Protein AF-D8F1S3-F1 (afdb_monomer_lite)

Foldseek 3Di:
DVPQPDDDPLSNLLLVLLCVPQPVCSVVLVVLLVVLCVPADPVLLSVLSNVCVVVVNNPSVVSSVSSVVVVVVVVPPPD

pLDDT: mean 85.81, std 13.62, range [48.94, 96.69]

Secondary structure (DSSP, 8-state):
-TTSSSS-HHHHHHHHHHHHT-TTTHHHHHHHHHHHHHHS-HHHHHHHHHHHHHTT---HHHHHHHHHHHHHHHHH---

Structure (mmCIF, N/CA/C/O backbone):
data_AF-D8F1S3-F1
#
_entry.id   AF-D8F1S3-F1
#
loop_
_atom_site.group_PDB
_atom_site.id
_atom_site.type_symbol
_atom_site.label_atom_id
_atom_site.label_alt_id
_atom_site.label_comp_id
_atom_site.label_asym_id
_atom_site.label_entity_id
_atom_site.label_seq_id
_atom_site.pdbx_PDB_ins_code
_atom_site.Cartn_x
_atom_site.Cartn_y
_atom_site.Cartn_z
_atom_site.occupancy
_atom_site.B_iso_or_equiv
_atom_site.auth_seq_id
_atom_site.auth_comp_id
_atom_site.auth_asym_id
_atom_site.auth_atom_id
_atom_site.pdbx_PDB_model_num
ATOM 1 N N . GLU A 1 1 ? 17.285 0.614 -2.253 1.00 48.94 1 GLU A N 1
ATOM 2 C CA . GLU A 1 1 ? 16.283 -0.480 -2.179 1.00 48.94 1 GLU A CA 1
ATOM 3 C C . GLU A 1 1 ? 16.362 -1.323 -0.900 1.00 48.94 1 GLU A C 1
ATOM 5 O O . GLU A 1 1 ? 15.417 -2.044 -0.626 1.00 48.94 1 GLU A O 1
ATOM 10 N N . GLN A 1 2 ? 17.422 -1.198 -0.093 1.00 51.81 2 GLN A N 1
ATOM 11 C CA . GLN A 1 2 ? 17.685 -2.024 1.098 1.00 51.81 2 GLN A CA 1
ATOM 12 C C . GLN A 1 2 ? 16.761 -1.790 2.313 1.00 51.81 2 GLN A C 1
ATOM 14 O O . GLN A 1 2 ? 16.889 -2.496 3.298 1.00 51.81 2 GLN A O 1
ATOM 19 N N . LEU A 1 3 ? 15.844 -0.815 2.268 1.00 59.03 3 LEU A N 1
ATOM 20 C CA . LEU A 1 3 ? 15.004 -0.441 3.420 1.00 59.03 3 LEU A CA 1
ATOM 21 C C . LEU A 1 3 ? 13.642 -1.152 3.470 1.00 59.03 3 LEU A C 1
ATOM 23 O O . LEU A 1 3 ? 12.925 -0.997 4.450 1.00 59.03 3 LEU A O 1
ATOM 27 N N . LEU A 1 4 ? 13.267 -1.888 2.420 1.00 57.59 4 LEU A N 1
ATOM 28 C CA . LEU A 1 4 ? 11.957 -2.548 2.334 1.00 57.59 4 LEU A CA 1
ATOM 29 C C . LEU A 1 4 ? 12.009 -4.060 2.565 1.00 57.59 4 LEU A C 1
ATOM 31 O O . LEU A 1 4 ? 10.952 -4.646 2.756 1.00 57.59 4 LEU A O 1
ATOM 35 N N . VAL A 1 5 ? 13.193 -4.680 2.495 1.00 59.00 5 VAL A N 1
ATOM 36 C CA . VAL A 1 5 ? 13.334 -6.142 2.482 1.00 59.00 5 VAL A CA 1
ATOM 37 C C . VAL A 1 5 ? 13.981 -6.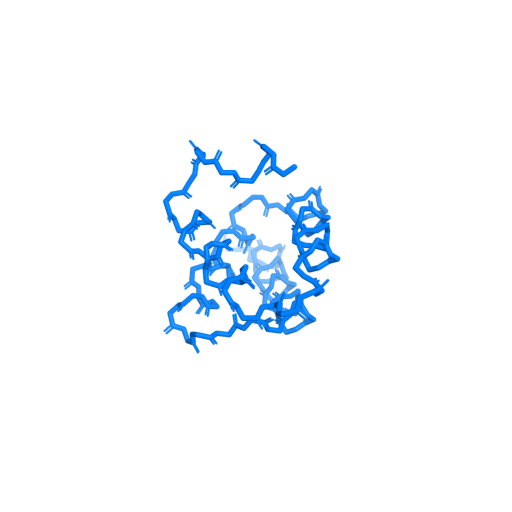631 3.776 1.00 59.00 5 VAL A C 1
ATOM 39 O O . VAL A 1 5 ? 15.030 -6.104 4.142 1.00 59.00 5 VAL A O 1
ATOM 42 N N . GLY A 1 6 ? 13.389 -7.636 4.430 1.00 59.00 6 GLY A N 1
ATOM 43 C CA . GLY A 1 6 ? 13.972 -8.342 5.583 1.00 59.00 6 GLY A CA 1
ATOM 44 C C . GLY A 1 6 ? 13.323 -8.079 6.949 1.00 59.00 6 GLY A C 1
ATOM 45 O O . GLY A 1 6 ? 13.766 -8.665 7.933 1.00 59.00 6 GLY A O 1
ATOM 46 N N . ASN A 1 7 ? 12.276 -7.247 7.020 1.00 66.19 7 ASN A N 1
ATOM 47 C CA . ASN A 1 7 ? 11.551 -6.960 8.271 1.00 66.19 7 ASN A CA 1
ATOM 48 C C . ASN A 1 7 ? 10.178 -7.652 8.370 1.00 66.19 7 ASN A C 1
ATOM 50 O O . ASN A 1 7 ? 9.696 -7.861 9.479 1.00 66.19 7 ASN A O 1
ATOM 54 N N . ASP A 1 8 ? 9.533 -7.986 7.246 1.00 81.38 8 ASP A N 1
ATOM 55 C CA . ASP A 1 8 ? 8.211 -8.628 7.220 1.00 81.38 8 ASP A CA 1
A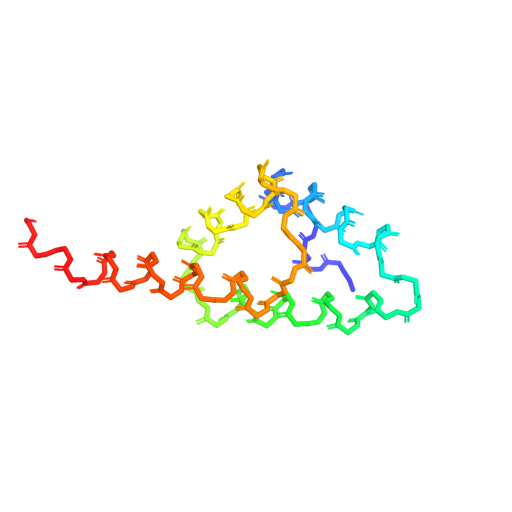TOM 56 C C . ASP A 1 8 ? 8.045 -9.458 5.933 1.00 81.38 8 ASP A C 1
ATOM 58 O O . ASP A 1 8 ? 8.160 -8.939 4.820 1.00 81.38 8 ASP A O 1
ATOM 62 N N . ALA A 1 9 ? 7.747 -10.754 6.078 1.00 89.25 9 ALA A N 1
ATOM 63 C CA . ALA A 1 9 ? 7.674 -11.693 4.955 1.00 89.25 9 ALA A CA 1
ATOM 64 C C . ALA A 1 9 ? 6.584 -11.342 3.921 1.00 89.25 9 ALA A C 1
ATOM 66 O O . ALA A 1 9 ? 6.719 -11.658 2.736 1.00 89.25 9 ALA A O 1
ATOM 67 N N . VAL A 1 10 ? 5.501 -10.680 4.344 1.00 90.94 10 VAL A N 1
ATOM 68 C CA . VAL A 1 10 ? 4.424 -10.241 3.447 1.00 90.94 10 VAL A CA 1
ATOM 69 C C . VAL A 1 10 ? 4.896 -9.059 2.608 1.00 90.94 10 VAL A C 1
ATOM 71 O O . VAL A 1 10 ? 4.656 -9.026 1.397 1.00 90.94 10 VAL A O 1
ATOM 74 N N . LEU A 1 11 ? 5.591 -8.107 3.232 1.00 91.69 11 LEU A N 1
ATOM 75 C CA . LEU A 1 11 ? 6.167 -6.963 2.532 1.00 91.69 11 LEU A CA 1
ATOM 76 C C . LEU A 1 11 ? 7.225 -7.410 1.517 1.00 91.69 11 LEU A C 1
ATOM 78 O O . LEU A 1 11 ? 7.200 -6.952 0.372 1.00 91.69 11 LEU A O 1
ATOM 82 N N . ASP A 1 12 ? 8.080 -8.360 1.892 1.00 92.38 12 ASP A N 1
ATOM 83 C CA . ASP A 1 12 ? 9.109 -8.926 1.016 1.00 92.38 12 ASP A CA 1
ATOM 84 C C . ASP A 1 12 ? 8.492 -9.571 -0.236 1.00 92.38 12 ASP A C 1
ATOM 86 O O . ASP A 1 12 ? 8.894 -9.278 -1.370 1.00 92.38 12 ASP A O 1
ATOM 90 N N . ALA A 1 13 ? 7.458 -10.399 -0.050 1.00 93.38 13 ALA A N 1
ATOM 91 C CA . ALA A 1 13 ? 6.731 -11.032 -1.148 1.00 93.38 13 ALA A CA 1
ATOM 92 C C . ALA A 1 13 ? 6.042 -10.000 -2.057 1.00 93.38 13 ALA A C 1
ATOM 94 O O . ALA A 1 13 ? 6.084 -10.114 -3.287 1.00 93.38 13 ALA A O 1
ATOM 95 N N . TYR A 1 14 ? 5.450 -8.957 -1.469 1.00 94.44 14 TYR A N 1
ATOM 96 C CA . TYR A 1 14 ? 4.822 -7.878 -2.225 1.00 94.44 14 TYR A CA 1
ATOM 97 C C . TYR A 1 14 ? 5.840 -7.093 -3.063 1.00 94.44 14 TYR A C 1
ATOM 99 O O . TYR A 1 14 ? 5.607 -6.847 -4.248 1.00 94.44 14 TYR A O 1
ATOM 107 N N . VAL A 1 15 ? 6.999 -6.755 -2.489 1.00 92.75 15 VAL A N 1
ATOM 108 C CA . VAL A 1 15 ? 8.103 -6.074 -3.184 1.00 92.75 15 VAL A CA 1
ATOM 109 C C . VAL A 1 15 ? 8.623 -6.915 -4.348 1.00 92.75 15 VAL A C 1
ATOM 111 O O . VAL A 1 15 ? 8.834 -6.378 -5.440 1.00 92.75 15 VAL A O 1
ATOM 114 N N . ALA A 1 16 ? 8.800 -8.224 -4.153 1.00 92.25 16 ALA A N 1
ATOM 115 C CA . ALA A 1 16 ? 9.259 -9.127 -5.203 1.00 92.25 16 ALA A CA 1
ATOM 116 C C . ALA A 1 16 ? 8.293 -9.147 -6.401 1.00 92.25 16 ALA A C 1
ATOM 118 O O . ALA A 1 16 ? 8.715 -9.004 -7.551 1.00 92.25 16 ALA A O 1
ATOM 119 N N . GLU A 1 17 ? 6.988 -9.258 -6.148 1.00 93.19 17 GLU A N 1
ATOM 120 C CA . GLU A 1 17 ? 5.973 -9.257 -7.206 1.00 93.19 17 GLU A CA 1
ATOM 121 C C . GLU A 1 17 ? 5.815 -7.882 -7.874 1.00 93.19 17 GLU A C 1
ATOM 123 O O . GLU A 1 17 ? 5.664 -7.798 -9.097 1.00 93.19 17 GLU A O 1
ATOM 128 N N . LEU A 1 18 ? 5.923 -6.795 -7.107 1.00 91.56 18 LEU A N 1
ATOM 129 C CA . LEU A 1 18 ? 5.897 -5.431 -7.633 1.00 91.56 18 LEU A CA 1
ATOM 130 C C . LEU A 1 18 ? 7.076 -5.172 -8.583 1.00 91.56 18 LEU A C 1
ATOM 132 O O . LEU A 1 18 ? 6.888 -4.561 -9.639 1.00 91.56 18 LEU A O 1
ATOM 136 N N . LYS A 1 19 ? 8.275 -5.668 -8.244 1.00 89.81 19 LYS A N 1
ATOM 137 C CA . LYS A 1 19 ? 9.473 -5.594 -9.095 1.00 89.81 19 LYS A CA 1
ATOM 138 C C . LYS A 1 19 ? 9.277 -6.331 -10.414 1.00 89.81 19 LYS A C 1
ATOM 140 O O . LYS A 1 19 ? 9.470 -5.725 -11.466 1.00 89.81 19 LYS A O 1
ATOM 145 N N . LYS A 1 20 ? 8.822 -7.590 -10.367 1.00 90.06 20 LYS A N 1
ATOM 146 C CA . LYS A 1 20 ? 8.577 -8.417 -11.566 1.00 90.06 20 LYS A CA 1
ATOM 147 C C . LYS A 1 20 ? 7.639 -7.742 -12.571 1.00 90.06 20 LYS A C 1
ATOM 149 O O . LYS A 1 20 ? 7.825 -7.879 -13.772 1.00 90.06 20 LYS A O 1
ATOM 154 N N . ARG A 1 21 ? 6.643 -6.997 -12.083 1.00 85.12 21 ARG A N 1
ATOM 155 C CA . ARG A 1 21 ? 5.593 -6.364 -12.906 1.00 85.12 21 ARG 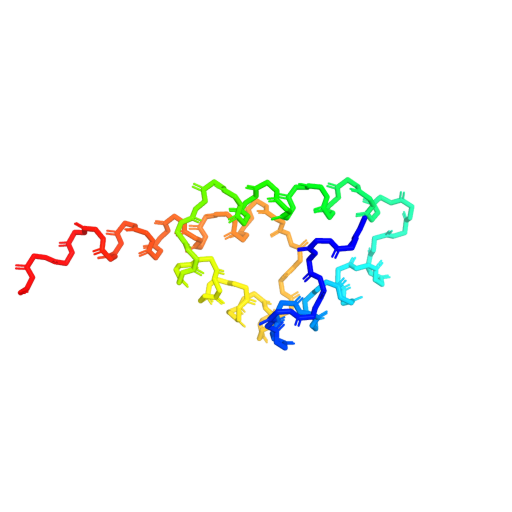A CA 1
ATOM 156 C C . ARG A 1 21 ? 5.953 -4.978 -13.434 1.00 85.12 21 ARG A C 1
ATOM 158 O O . ARG A 1 21 ? 5.200 -4.399 -14.212 1.00 85.12 21 ARG A O 1
ATOM 165 N N . SER A 1 22 ? 7.067 -4.408 -12.990 1.00 79.62 22 SER A N 1
ATOM 166 C CA . SER A 1 22 ? 7.420 -3.019 -13.271 1.00 79.62 22 SER A CA 1
ATOM 167 C C . SER A 1 22 ? 8.580 -2.944 -14.261 1.00 79.62 22 SER A C 1
ATOM 169 O O . SER A 1 22 ? 9.669 -2.508 -13.896 1.00 79.62 22 SER A O 1
ATOM 171 N N . HIS A 1 23 ? 8.352 -3.358 -15.512 1.00 68.94 23 HIS A N 1
ATOM 172 C CA . HIS A 1 23 ? 9.319 -3.269 -16.618 1.00 68.94 23 HIS A CA 1
ATOM 173 C C . HIS A 1 23 ? 9.880 -1.832 -16.757 1.00 68.94 23 HIS A C 1
ATOM 175 O O . HIS A 1 23 ? 9.224 -0.949 -17.301 1.00 68.94 23 HIS A O 1
ATOM 181 N N . GLY A 1 24 ? 11.057 -1.555 -16.183 1.00 70.38 24 GLY A N 1
ATOM 182 C CA . GLY A 1 24 ? 11.740 -0.249 -16.224 1.00 70.38 24 GLY A CA 1
ATOM 183 C C . GLY A 1 24 ? 11.245 0.826 -15.238 1.00 70.38 24 GLY A C 1
ATOM 184 O O . GLY A 1 24 ? 12.003 1.728 -14.894 1.00 70.38 24 GLY A O 1
ATOM 185 N N . ARG A 1 25 ? 10.014 0.730 -14.707 1.00 73.44 25 ARG A N 1
ATOM 186 C CA . ARG A 1 25 ? 9.458 1.694 -13.719 1.00 73.44 25 ARG A CA 1
ATOM 187 C C . ARG A 1 25 ? 9.470 1.208 -12.263 1.00 73.44 25 ARG A C 1
ATOM 189 O O . ARG A 1 25 ? 8.894 1.862 -11.391 1.00 73.44 25 ARG A O 1
ATOM 196 N N . GLY A 1 26 ? 10.137 0.088 -11.978 1.00 79.06 26 GLY A N 1
ATOM 197 C CA . GLY A 1 26 ? 10.177 -0.521 -10.640 1.00 79.06 26 GLY A CA 1
ATOM 198 C C . GLY A 1 26 ? 10.686 0.419 -9.553 1.00 79.06 26 GLY A C 1
ATOM 199 O O . GLY A 1 26 ? 10.074 0.524 -8.496 1.00 79.06 26 GLY A O 1
ATOM 200 N N . VAL A 1 27 ? 11.728 1.200 -9.842 1.00 84.75 27 VAL A N 1
ATOM 201 C CA . VAL A 1 27 ? 12.329 2.122 -8.864 1.00 84.75 27 VAL A CA 1
ATOM 202 C C . VAL A 1 27 ? 11.353 3.221 -8.421 1.00 84.75 27 VAL A C 1
ATOM 204 O O . VAL A 1 27 ? 11.369 3.622 -7.259 1.00 84.75 27 VAL A O 1
ATOM 207 N N . VAL A 1 28 ? 10.486 3.713 -9.314 1.00 88.94 28 VAL A N 1
ATOM 208 C CA . VAL A 1 28 ? 9.476 4.732 -8.969 1.00 88.94 28 VAL A CA 1
ATOM 209 C C . VAL A 1 28 ? 8.401 4.129 -8.069 1.00 88.94 28 VAL A C 1
ATOM 211 O O . VAL A 1 28 ? 8.081 4.701 -7.028 1.00 88.94 28 VAL A O 1
ATOM 214 N N . LYS A 1 29 ? 7.897 2.939 -8.418 1.00 90.38 29 LYS A N 1
ATOM 215 C CA . LYS A 1 29 ? 6.904 2.237 -7.595 1.00 90.38 29 LYS A CA 1
ATOM 216 C C . LYS A 1 29 ? 7.452 1.878 -6.212 1.00 90.38 29 LYS A C 1
ATOM 218 O O . LYS A 1 29 ? 6.767 2.077 -5.218 1.00 90.38 29 LYS A O 1
ATOM 223 N N . LEU A 1 30 ? 8.700 1.427 -6.119 1.00 91.75 30 LEU A N 1
ATOM 224 C CA . LEU A 1 30 ? 9.331 1.112 -4.833 1.00 91.75 30 LEU A CA 1
ATOM 225 C C . LEU A 1 30 ? 9.557 2.356 -3.974 1.00 91.75 30 LEU A C 1
ATOM 227 O O . LEU A 1 30 ? 9.328 2.311 -2.769 1.00 91.75 30 LEU A O 1
ATOM 231 N N . ARG A 1 31 ? 9.950 3.483 -4.583 1.00 92.06 31 ARG A N 1
ATOM 232 C CA . ARG A 1 31 ? 10.028 4.769 -3.874 1.00 92.06 31 ARG A CA 1
ATOM 233 C C . ARG A 1 31 ? 8.665 5.201 -3.343 1.00 92.06 31 ARG A C 1
ATOM 235 O O . ARG A 1 31 ? 8.585 5.649 -2.204 1.00 92.06 31 ARG A O 1
ATOM 242 N N . ARG A 1 32 ? 7.598 5.027 -4.129 1.00 93.88 32 ARG A N 1
ATOM 243 C CA . ARG A 1 32 ? 6.233 5.319 -3.674 1.00 93.88 32 ARG A CA 1
ATOM 244 C C . ARG A 1 32 ? 5.808 4.390 -2.537 1.00 93.88 32 ARG A C 1
ATOM 246 O O . ARG A 1 32 ? 5.271 4.880 -1.556 1.00 93.88 32 ARG A O 1
ATOM 253 N N . LEU A 1 33 ? 6.108 3.095 -2.616 1.00 94.50 33 LEU A N 1
ATOM 254 C CA . LEU A 1 33 ? 5.823 2.143 -1.539 1.00 94.50 33 LEU A CA 1
ATOM 255 C C . LEU A 1 33 ? 6.557 2.502 -0.236 1.00 94.50 33 LEU A C 1
ATOM 257 O O . LEU A 1 33 ? 5.948 2.497 0.827 1.00 94.50 33 LEU A O 1
ATOM 261 N N . LEU A 1 34 ? 7.838 2.877 -0.325 1.00 92.94 34 LEU A N 1
ATOM 262 C CA . LEU A 1 34 ? 8.619 3.347 0.825 1.00 92.94 34 LEU A CA 1
ATOM 263 C C . LEU A 1 34 ? 8.046 4.638 1.422 1.00 92.94 34 LEU A C 1
ATOM 265 O O . LEU A 1 34 ? 8.081 4.822 2.634 1.00 92.94 34 LEU A O 1
ATOM 269 N N . HIS A 1 35 ? 7.527 5.534 0.581 1.00 95.12 35 HIS A N 1
ATOM 270 C CA . HIS A 1 35 ? 6.828 6.719 1.061 1.00 95.12 35 HIS A CA 1
ATOM 271 C C . HIS A 1 35 ? 5.574 6.329 1.855 1.00 95.12 35 HIS A C 1
ATOM 273 O O . HIS A 1 35 ? 5.450 6.762 2.992 1.00 95.12 35 HIS A O 1
ATOM 279 N N . LEU A 1 36 ? 4.718 5.441 1.332 1.00 95.12 36 LEU A N 1
ATOM 280 C CA . LEU A 1 36 ? 3.533 4.955 2.056 1.00 95.12 36 LEU A CA 1
ATOM 281 C C . LEU A 1 36 ? 3.899 4.323 3.410 1.00 95.12 36 LEU A C 1
ATOM 283 O O . LEU A 1 36 ? 3.277 4.647 4.415 1.00 95.12 36 LEU A O 1
ATOM 287 N N . GLN A 1 37 ? 4.942 3.487 3.457 1.00 93.81 37 GLN A N 1
ATOM 288 C CA . GLN A 1 37 ? 5.412 2.857 4.699 1.00 93.81 37 GLN A CA 1
ATOM 289 C C . GLN A 1 37 ? 5.831 3.879 5.770 1.00 93.81 37 GLN A C 1
ATOM 291 O O . GLN A 1 37 ? 5.701 3.611 6.958 1.00 93.81 37 GLN A O 1
ATOM 296 N N . ARG A 1 38 ? 6.374 5.033 5.361 1.00 92.88 38 ARG A N 1
ATOM 297 C CA . ARG A 1 38 ? 6.819 6.100 6.275 1.00 92.88 38 ARG A CA 1
ATOM 298 C C . ARG A 1 38 ? 5.699 7.061 6.662 1.00 92.88 38 ARG A C 1
ATOM 300 O O . ARG A 1 38 ? 5.791 7.685 7.711 1.00 92.88 38 ARG A O 1
ATOM 307 N N . THR A 1 39 ? 4.704 7.222 5.793 1.00 94.12 39 THR A N 1
ATOM 308 C CA . THR A 1 39 ? 3.591 8.160 5.985 1.00 94.12 39 THR A CA 1
ATOM 309 C C . THR A 1 39 ? 2.514 7.587 6.900 1.00 94.12 39 THR A C 1
ATOM 311 O O . THR A 1 39 ? 1.919 8.333 7.671 1.00 94.12 39 THR A O 1
ATOM 314 N N . TYR A 1 40 ? 2.257 6.281 6.820 1.00 92.50 40 TYR A N 1
ATOM 315 C CA . TYR A 1 40 ? 1.144 5.647 7.523 1.00 92.50 40 TYR A CA 1
ATOM 316 C C . TYR A 1 40 ? 1.599 4.788 8.704 1.00 92.50 40 TYR A C 1
ATOM 318 O O . TYR A 1 40 ? 2.727 4.286 8.699 1.00 92.50 40 TYR A O 1
ATOM 326 N N . PRO A 1 41 ? 0.725 4.567 9.705 1.00 91.19 41 PRO A N 1
ATOM 327 C CA . PRO A 1 41 ? 1.034 3.663 10.803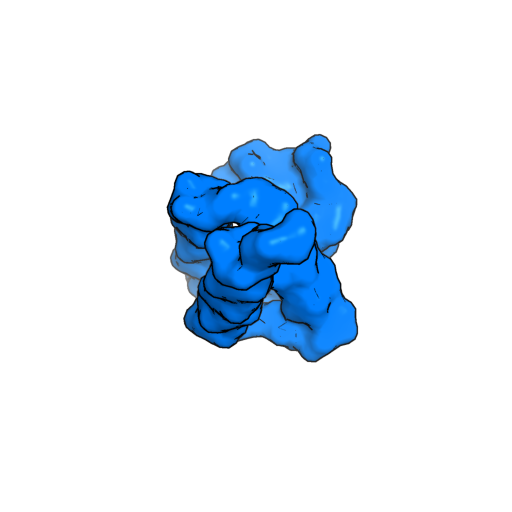 1.00 91.19 41 PRO A CA 1
ATOM 328 C C . PRO A 1 41 ? 1.329 2.245 10.286 1.00 91.19 41 PRO A C 1
ATOM 330 O O . PRO A 1 41 ? 0.717 1.767 9.325 1.00 91.19 41 PRO A O 1
ATOM 333 N N . GLY A 1 42 ? 2.283 1.568 10.931 1.00 91.00 42 GLY A N 1
ATOM 334 C CA . GLY A 1 42 ? 2.825 0.297 10.439 1.00 91.00 42 GLY A CA 1
ATOM 335 C C . GLY A 1 42 ? 1.786 -0.822 10.325 1.00 91.00 42 GLY A C 1
ATOM 336 O O . GLY A 1 42 ? 1.814 -1.584 9.361 1.00 91.00 42 GLY A O 1
ATOM 337 N N . GLU A 1 43 ? 0.843 -0.904 11.265 1.00 91.12 43 GLU A N 1
ATOM 338 C CA . GLU A 1 43 ? -0.195 -1.939 11.259 1.00 91.12 43 GLU A CA 1
ATOM 339 C C . GLU A 1 43 ? -1.217 -1.771 10.109 1.00 91.12 43 GLU A C 1
ATOM 341 O O . GLU A 1 43 ? -1.336 -2.711 9.315 1.00 91.12 43 GLU A O 1
ATOM 346 N N . PRO A 1 44 ? -1.891 -0.613 9.924 1.00 93.25 44 PRO A N 1
ATOM 347 C CA . PRO A 1 44 ? -2.720 -0.331 8.747 1.00 93.25 44 PRO A CA 1
ATOM 348 C C . PRO A 1 44 ? -1.986 -0.565 7.425 1.00 93.25 44 PRO A C 1
ATOM 350 O O . PRO A 1 44 ? -2.529 -1.181 6.503 1.00 93.25 44 PRO A O 1
ATOM 353 N N . PHE A 1 45 ? -0.722 -0.137 7.344 1.00 94.88 45 PHE A N 1
ATOM 354 C CA . PHE A 1 45 ? 0.118 -0.369 6.173 1.00 94.88 45 PHE A CA 1
ATOM 355 C C . PHE A 1 45 ? 0.296 -1.867 5.886 1.00 94.88 45 PHE A C 1
ATOM 357 O O . PHE A 1 45 ? 0.018 -2.321 4.775 1.00 94.88 45 PHE A O 1
ATOM 364 N N . LEU A 1 46 ? 0.712 -2.662 6.877 1.00 94.25 46 LEU A N 1
ATOM 365 C CA . LEU A 1 46 ? 0.924 -4.102 6.701 1.00 94.25 46 LEU A CA 1
ATOM 366 C C . LEU A 1 46 ? -0.384 -4.858 6.427 1.00 94.25 46 LEU A C 1
ATOM 368 O O . LEU A 1 46 ? -0.390 -5.773 5.599 1.00 94.25 46 LEU A O 1
ATOM 372 N N . LYS A 1 47 ? -1.504 -4.467 7.055 1.00 94.31 47 LYS A N 1
ATOM 373 C CA . LYS A 1 47 ? -2.844 -5.001 6.744 1.00 94.31 47 LYS A CA 1
ATOM 374 C C . LYS A 1 47 ? -3.190 -4.768 5.270 1.00 94.31 47 LYS A C 1
ATOM 376 O O . LYS A 1 47 ? -3.556 -5.716 4.570 1.00 94.31 47 LYS A O 1
ATOM 381 N N . ALA A 1 48 ? -2.989 -3.548 4.770 1.00 96.38 48 ALA A N 1
ATOM 382 C CA . ALA A 1 48 ? -3.230 -3.203 3.371 1.00 96.38 48 ALA A CA 1
ATOM 383 C C . ALA A 1 48 ? -2.310 -3.957 2.405 1.00 96.38 48 ALA A C 1
ATOM 385 O O . ALA A 1 48 ? -2.783 -4.479 1.396 1.00 96.38 48 ALA A O 1
ATOM 386 N N . VAL A 1 49 ? -1.018 -4.081 2.719 1.00 96.00 49 VAL A N 1
ATOM 387 C CA . VAL A 1 49 ? -0.060 -4.841 1.898 1.00 96.00 49 VAL A CA 1
ATOM 388 C C . VAL A 1 49 ? -0.442 -6.322 1.836 1.00 96.00 49 VAL A C 1
ATOM 390 O O . VAL A 1 49 ? -0.432 -6.910 0.754 1.00 96.00 49 VAL A O 1
ATOM 393 N N . ARG A 1 50 ? -0.858 -6.923 2.959 1.00 95.88 50 ARG A N 1
ATOM 394 C CA . ARG A 1 50 ? -1.346 -8.311 3.007 1.00 95.88 50 ARG A CA 1
ATOM 395 C C . ARG A 1 50 ? -2.580 -8.510 2.135 1.00 95.88 50 ARG A C 1
ATOM 397 O O . ARG A 1 50 ? -2.638 -9.464 1.358 1.00 95.88 50 ARG A O 1
ATOM 404 N N . GLN A 1 51 ? -3.539 -7.594 2.233 1.00 96.25 51 GLN A N 1
ATOM 405 C CA . GLN A 1 51 ? -4.747 -7.601 1.416 1.00 96.25 51 GLN A CA 1
ATOM 406 C C . GLN A 1 51 ? -4.403 -7.451 -0.073 1.00 96.25 51 GLN A C 1
ATOM 408 O O . GLN A 1 51 ? -4.824 -8.260 -0.899 1.00 96.25 51 GLN A O 1
ATOM 413 N N . ALA A 1 52 ? -3.577 -6.468 -0.426 1.00 96.69 52 ALA A N 1
ATOM 414 C CA . ALA A 1 52 ? -3.163 -6.232 -1.802 1.00 96.69 52 ALA A CA 1
ATOM 415 C C . ALA A 1 52 ? -2.413 -7.437 -2.390 1.00 96.69 52 ALA A C 1
ATOM 417 O O . ALA A 1 52 ? -2.693 -7.839 -3.519 1.00 96.69 52 ALA A O 1
ATOM 418 N N . LEU A 1 53 ? -1.535 -8.079 -1.613 1.00 95.69 53 LEU A N 1
ATOM 419 C CA . LEU A 1 53 ? -0.838 -9.295 -2.031 1.00 95.69 53 LEU A CA 1
ATOM 420 C C . LEU A 1 53 ? -1.815 -10.448 -2.303 1.00 95.69 53 LEU A C 1
ATOM 422 O O . LEU A 1 53 ? -1.725 -11.082 -3.358 1.00 95.69 53 LEU A O 1
ATOM 426 N N . LYS A 1 54 ? -2.776 -10.678 -1.395 1.00 95.50 54 LYS A N 1
ATOM 427 C CA . LYS A 1 54 ? -3.814 -11.716 -1.527 1.00 95.50 54 LYS A CA 1
ATOM 428 C C . LYS A 1 54 ? -4.622 -11.555 -2.816 1.00 95.50 54 LYS A C 1
ATOM 430 O O . LYS A 1 54 ? -4.862 -12.536 -3.512 1.00 95.50 54 LYS A O 1
ATOM 435 N N . TYR A 1 55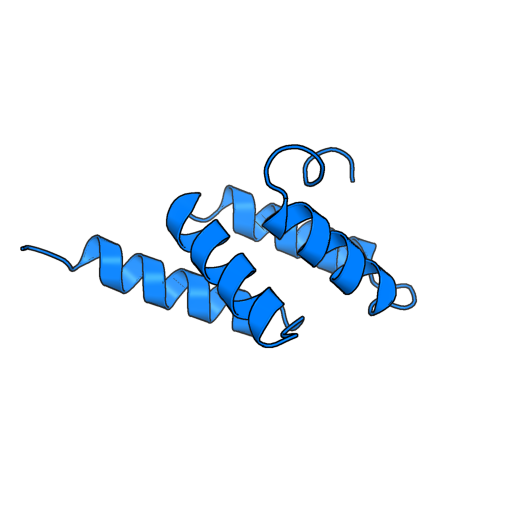 ? -4.991 -10.322 -3.162 1.00 95.00 55 TYR A N 1
ATOM 436 C CA . TYR A 1 55 ? -5.766 -10.016 -4.370 1.00 95.00 55 TYR A CA 1
ATOM 437 C C . TYR A 1 55 ? -4.907 -9.672 -5.594 1.00 95.00 55 TYR A C 1
ATOM 439 O O . TYR A 1 55 ? -5.445 -9.248 -6.615 1.00 95.00 55 TYR A O 1
ATOM 447 N N . ARG A 1 56 ? -3.579 -9.864 -5.522 1.00 93.62 56 ARG A N 1
ATOM 448 C CA . ARG A 1 56 ? -2.628 -9.558 -6.609 1.00 93.62 56 ARG A CA 1
ATOM 449 C C . ARG A 1 56 ? -2.758 -8.114 -7.127 1.00 93.62 56 ARG A C 1
ATOM 451 O O . ARG A 1 56 ? -2.580 -7.851 -8.317 1.00 93.62 56 ARG A O 1
ATOM 458 N N . LEU A 1 57 ? -3.060 -7.181 -6.231 1.00 94.19 57 LEU A N 1
ATOM 459 C CA . LEU A 1 57 ? -3.201 -5.761 -6.515 1.00 94.19 57 LEU A CA 1
ATOM 460 C C . LEU A 1 57 ? -1.835 -5.069 -6.422 1.00 94.19 57 LEU A C 1
ATOM 462 O O . LEU A 1 57 ? -1.214 -5.085 -5.371 1.00 94.19 57 LEU A O 1
ATOM 466 N N . PHE A 1 58 ? -1.388 -4.424 -7.505 1.00 93.19 58 PHE A N 1
ATOM 467 C CA . PHE A 1 58 ? -0.085 -3.727 -7.579 1.00 93.19 58 PHE A CA 1
ATOM 468 C C . PHE A 1 58 ? -0.202 -2.271 -8.070 1.00 93.19 58 PHE A C 1
ATOM 470 O O . PHE A 1 58 ? 0.766 -1.666 -8.561 1.00 93.19 58 PHE A O 1
ATOM 477 N N . ASP A 1 59 ? -1.416 -1.732 -7.977 1.00 92.62 59 ASP A N 1
ATOM 478 C CA . ASP A 1 59 ? -1.711 -0.311 -8.108 1.00 92.62 59 ASP A CA 1
ATOM 479 C C . ASP A 1 59 ? -1.501 0.350 -6.740 1.00 92.62 59 ASP A C 1
ATOM 481 O O . ASP A 1 59 ? -2.161 -0.004 -5.762 1.00 92.62 59 ASP A O 1
ATOM 485 N N . LEU A 1 60 ? -0.544 1.278 -6.661 1.00 94.56 60 LEU A N 1
ATOM 486 C CA . LEU A 1 60 ? -0.167 1.900 -5.392 1.00 94.56 60 LEU A CA 1
ATOM 487 C C . LEU A 1 60 ? -1.138 2.990 -4.940 1.00 94.56 60 LEU A C 1
ATOM 489 O O . LEU A 1 60 ? -1.194 3.255 -3.745 1.00 94.56 60 LEU A O 1
ATOM 493 N N . SER A 1 61 ? -1.914 3.580 -5.850 1.00 95.25 61 SER A N 1
ATOM 494 C CA . SER A 1 61 ? -2.989 4.505 -5.482 1.00 95.25 61 SER A CA 1
ATOM 495 C C . SER A 1 61 ? -4.136 3.738 -4.833 1.00 95.25 61 SER A C 1
ATOM 497 O O . SER A 1 61 ? -4.668 4.154 -3.809 1.00 95.25 61 SER A O 1
ATOM 499 N N . ARG A 1 62 ? -4.472 2.555 -5.363 1.00 95.06 62 ARG A N 1
ATOM 500 C CA . ARG A 1 62 ? -5.475 1.694 -4.726 1.00 95.06 62 ARG A CA 1
ATOM 501 C C . ARG A 1 62 ? -4.994 1.118 -3.394 1.00 95.06 62 ARG A C 1
ATOM 503 O O . ARG A 1 62 ? -5.799 0.994 -2.480 1.00 95.06 62 ARG A O 1
ATOM 510 N N . LEU A 1 63 ? -3.706 0.786 -3.272 1.00 96.69 63 LEU A N 1
ATOM 511 C CA . LEU A 1 63 ? -3.118 0.391 -1.988 1.00 96.69 63 LEU A CA 1
ATOM 512 C C . LEU A 1 63 ? -3.262 1.508 -0.944 1.00 96.69 63 LEU A C 1
ATOM 514 O O . LEU A 1 63 ? -3.666 1.233 0.177 1.00 96.69 63 LEU A O 1
ATOM 518 N N . GLU A 1 64 ? -2.961 2.752 -1.317 1.00 96.69 64 GLU A N 1
ATOM 519 C CA . GLU A 1 64 ? -3.070 3.919 -0.434 1.00 96.69 64 GLU A CA 1
ATOM 520 C C . GLU A 1 64 ? -4.499 4.142 0.071 1.00 96.69 64 GLU A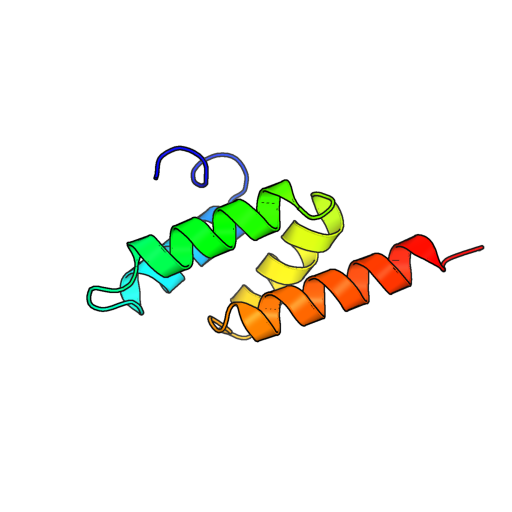 C 1
ATOM 522 O O . GLU A 1 64 ? -4.683 4.346 1.267 1.00 96.69 64 GLU A O 1
ATOM 527 N N . ASN A 1 65 ? -5.512 3.982 -0.786 1.00 96.38 65 ASN A N 1
ATOM 528 C CA . ASN A 1 65 ? -6.912 4.043 -0.352 1.00 96.38 65 ASN A CA 1
ATOM 529 C C . ASN A 1 65 ? -7.242 2.974 0.703 1.00 96.38 65 ASN A C 1
ATOM 531 O O . ASN A 1 65 ? -7.861 3.287 1.709 1.00 96.38 65 ASN A O 1
ATOM 535 N N . ILE A 1 66 ? -6.766 1.735 0.527 1.00 95.56 66 ILE A N 1
ATOM 536 C CA . ILE A 1 66 ? -6.980 0.662 1.517 1.00 95.56 66 ILE A CA 1
ATOM 537 C C . ILE A 1 66 ? -6.294 1.001 2.851 1.00 95.56 66 ILE A C 1
ATOM 539 O O . ILE A 1 66 ? -6.836 0.716 3.916 1.00 95.56 66 ILE A O 1
ATOM 543 N N . ILE A 1 67 ? -5.102 1.609 2.812 1.00 95.31 67 ILE A N 1
ATOM 544 C CA . ILE A 1 67 ? -4.412 2.061 4.029 1.00 95.31 67 ILE A CA 1
ATOM 545 C C . ILE A 1 67 ? -5.244 3.128 4.745 1.00 95.31 67 ILE A C 1
ATOM 547 O O . ILE A 1 67 ? -5.379 3.072 5.968 1.00 95.31 67 ILE A O 1
ATOM 551 N N . LEU A 1 68 ? -5.807 4.081 3.998 1.00 94.75 68 LEU A N 1
ATOM 552 C CA . LEU A 1 68 ? -6.682 5.117 4.543 1.00 94.75 68 LEU A CA 1
ATOM 553 C C . LEU A 1 68 ? -7.960 4.530 5.141 1.00 94.75 68 LEU A C 1
ATOM 555 O O . LEU A 1 68 ? -8.324 4.945 6.233 1.00 94.75 68 LEU A O 1
ATOM 559 N N . ASP A 1 69 ? -8.583 3.543 4.497 1.00 93.25 69 ASP A N 1
ATOM 560 C CA . ASP A 1 69 ? -9.776 2.867 5.020 1.00 93.25 69 ASP A CA 1
ATOM 561 C C . ASP A 1 69 ? -9.487 2.181 6.365 1.00 93.25 69 ASP A C 1
ATOM 563 O O . ASP A 1 69 ? -10.253 2.333 7.316 1.00 93.25 69 ASP A O 1
ATOM 567 N N . TYR A 1 70 ? -8.352 1.478 6.481 1.00 91.56 70 TYR A N 1
ATOM 568 C CA . TYR A 1 70 ? -7.934 0.880 7.754 1.00 91.56 70 TYR A CA 1
ATOM 569 C C . TYR A 1 70 ? -7.566 1.926 8.798 1.00 91.56 70 TYR A C 1
ATOM 571 O O . TYR A 1 70 ? -7.915 1.772 9.959 1.00 91.56 70 TYR A O 1
ATOM 579 N N . THR A 1 71 ? -6.894 3.002 8.392 1.00 89.81 71 THR A N 1
ATOM 580 C CA . THR A 1 71 ? -6.533 4.084 9.311 1.00 89.81 71 THR A CA 1
ATOM 581 C C . THR A 1 71 ? -7.791 4.778 9.827 1.00 89.81 71 THR A C 1
ATOM 583 O O . THR A 1 71 ? -7.921 4.982 11.022 1.00 89.81 71 THR A O 1
ATOM 586 N N . ALA A 1 72 ? -8.753 5.100 8.965 1.00 85.56 72 ALA A N 1
ATOM 587 C CA . ALA A 1 72 ? -10.017 5.687 9.389 1.00 85.56 72 ALA A CA 1
ATOM 588 C C . ALA A 1 72 ? -10.779 4.733 10.321 1.00 85.56 72 ALA A C 1
ATOM 590 O O . ALA A 1 72 ? -11.191 5.153 11.396 1.00 85.56 72 ALA A O 1
ATOM 591 N N . GLY A 1 73 ? -10.906 3.453 9.955 1.00 77.50 73 GLY A N 1
ATOM 592 C CA . GLY A 1 73 ? -11.538 2.445 10.810 1.00 77.50 73 GLY A CA 1
ATOM 593 C C . GLY A 1 73 ? -10.895 2.355 12.196 1.00 77.50 73 GLY A C 1
ATOM 594 O O . GLY A 1 73 ? -11.602 2.473 13.188 1.00 77.50 73 GLY A O 1
ATOM 595 N N . ASP A 1 74 ? -9.565 2.246 12.261 1.00 70.12 74 ASP A N 1
ATOM 596 C CA . ASP A 1 74 ? -8.814 2.123 13.518 1.00 70.12 74 ASP A CA 1
ATOM 597 C C . ASP A 1 74 ? -8.853 3.424 14.362 1.00 70.12 74 ASP A C 1
ATOM 599 O O . ASP A 1 74 ? -8.796 3.365 15.586 1.00 70.12 74 ASP A O 1
ATOM 603 N N . PHE A 1 75 ? -8.949 4.611 13.744 1.00 61.12 75 PHE A N 1
ATOM 604 C CA . PHE A 1 75 ? -9.005 5.899 14.463 1.00 61.12 75 PHE A CA 1
ATOM 605 C C . PHE A 1 75 ? -10.411 6.286 14.948 1.00 61.12 75 PHE A C 1
ATOM 607 O O . PHE A 1 75 ? -10.526 7.086 15.878 1.00 61.12 75 PHE A O 1
ATOM 614 N N . PHE A 1 76 ? -11.469 5.770 14.319 1.00 60.22 76 PHE A N 1
ATOM 615 C CA . PHE A 1 76 ? -12.857 6.035 14.717 1.00 60.22 76 PHE A CA 1
ATOM 616 C C . PHE A 1 76 ? -13.478 4.907 15.552 1.00 60.22 76 PHE A C 1
ATOM 618 O O . PHE A 1 76 ? -14.627 5.052 15.977 1.00 60.22 76 PHE A O 1
ATOM 625 N N . ASP A 1 77 ? -12.741 3.826 15.826 1.00 57.00 77 ASP A N 1
ATOM 626 C CA . ASP A 1 77 ? -13.173 2.778 16.752 1.00 57.00 77 ASP A CA 1
ATOM 627 C C . ASP A 1 77 ? -13.102 3.313 18.198 1.00 57.00 77 ASP A C 1
ATOM 629 O O . ASP A 1 77 ? -12.107 3.189 18.907 1.00 57.00 77 ASP A O 1
ATOM 633 N N . LEU A 1 78 ? -14.164 4.009 18.616 1.00 53.78 78 LEU A N 1
ATOM 634 C CA . LEU A 1 78 ? -14.382 4.525 19.977 1.00 53.78 78 LEU A CA 1
ATOM 635 C C . LEU A 1 78 ? -14.954 3.448 20.928 1.00 53.78 78 LEU A C 1
ATOM 637 O O . LEU A 1 78 ? -15.666 3.791 21.873 1.00 53.78 78 LEU A O 1
ATOM 641 N N . SER A 1 79 ? -14.714 2.162 20.654 1.00 53.50 79 SER A N 1
ATOM 642 C CA . SER A 1 79 ? -15.280 1.040 21.419 1.00 53.50 79 SER A CA 1
ATOM 643 C C . SER A 1 79 ? -14.629 0.846 22.785 1.00 53.50 79 SER A C 1
ATOM 645 O O . SER A 1 79 ? -13.377 0.799 22.818 1.00 53.50 79 SER A O 1
#

Radius of gyration: 12.55 Å; chains: 1; bounding box: 33×20×38 Å

Sequence (79 aa):
EQLLVGNDAVLDAYVAELKKRSHGRGVVKLRRLLHLQRTYPGEPFLKAVRQALKYRLFDLSRLENIILDYTAGDFFDLS